Protein AF-A0A2P7THC1-F1 (afdb_monomer_lite)

Structure (mmCIF, N/CA/C/O backbone):
data_AF-A0A2P7THC1-F1
#
_entry.id   AF-A0A2P7THC1-F1
#
loop_
_atom_site.group_PDB
_atom_site.id
_atom_site.type_symbol
_atom_site.label_atom_id
_atom_site.label_alt_id
_atom_site.label_comp_id
_atom_site.label_asym_id
_atom_site.label_entity_id
_atom_site.label_seq_id
_atom_site.pdbx_PDB_ins_code
_atom_site.Cartn_x
_atom_site.Cartn_y
_atom_site.Cartn_z
_atom_site.occupancy
_atom_site.B_iso_or_equiv
_atom_site.auth_seq_id
_atom_site.auth_comp_id
_atom_site.auth_asym_id
_atom_site.auth_atom_id
_atom_site.pdbx_PDB_model_num
ATOM 1 N N . MET A 1 1 ? -35.582 51.982 71.394 1.00 36.44 1 MET A N 1
ATOM 2 C CA . MET A 1 1 ? -34.473 52.771 70.812 1.00 36.44 1 MET A CA 1
ATOM 3 C C . MET A 1 1 ? -33.810 51.922 69.738 1.00 36.44 1 MET A C 1
ATOM 5 O O . MET A 1 1 ? -33.245 50.889 70.061 1.00 36.44 1 MET A O 1
ATOM 9 N N . LEU A 1 2 ? -33.981 52.307 68.473 1.00 43.25 2 LEU A N 1
ATOM 10 C CA . LEU A 1 2 ? -33.482 51.636 67.270 1.00 43.25 2 LEU A CA 1
ATOM 11 C C . LEU A 1 2 ? -32.484 52.586 66.582 1.00 43.25 2 LEU A C 1
ATOM 13 O O . LEU A 1 2 ? -32.740 53.790 66.585 1.00 43.25 2 LEU A O 1
ATOM 17 N N . LYS A 1 3 ? -31.457 52.014 65.932 1.00 40.94 3 LYS A N 1
ATOM 18 C CA . LYS A 1 3 ? -30.400 52.597 65.066 1.00 40.94 3 LYS A CA 1
ATOM 19 C C . LYS A 1 3 ? -29.010 52.651 65.707 1.00 40.94 3 LYS A C 1
ATOM 21 O O . LYS A 1 3 ? -28.787 53.421 66.627 1.00 40.94 3 LYS A O 1
ATOM 26 N N . LEU A 1 4 ? -28.063 51.945 65.083 1.00 48.44 4 LEU A N 1
ATOM 27 C CA . LEU A 1 4 ? -26.749 52.478 64.713 1.00 48.44 4 LEU A CA 1
ATOM 28 C C . LEU A 1 4 ? -26.222 51.702 63.495 1.00 48.44 4 LEU A C 1
ATOM 30 O O . LEU A 1 4 ? -26.392 50.496 63.362 1.00 48.44 4 LEU A O 1
ATOM 34 N N . TYR A 1 5 ? -25.705 52.475 62.550 1.00 46.72 5 TYR A N 1
ATOM 35 C CA . TYR A 1 5 ? -25.504 52.197 61.132 1.00 46.72 5 TYR A CA 1
ATOM 36 C C . TYR A 1 5 ? -23.994 52.104 60.842 1.00 46.72 5 TYR A C 1
ATOM 38 O O . TYR A 1 5 ? -23.229 52.804 61.494 1.00 46.72 5 TYR A O 1
ATOM 46 N N . LYS A 1 6 ? -23.617 51.329 59.809 1.00 44.56 6 LYS A N 1
ATOM 47 C CA . LYS A 1 6 ? -22.474 51.502 58.872 1.00 44.56 6 LYS A CA 1
ATOM 48 C C . LYS A 1 6 ? -21.133 52.058 59.404 1.00 44.56 6 LYS A C 1
ATOM 50 O O . LYS A 1 6 ? -21.082 53.222 59.782 1.00 44.56 6 LYS A O 1
ATOM 55 N N . ARG A 1 7 ? -20.030 51.321 59.146 1.00 49.38 7 ARG A N 1
ATOM 56 C CA . ARG A 1 7 ? -18.759 51.777 58.496 1.00 49.38 7 ARG A CA 1
ATOM 57 C C . ARG A 1 7 ? -17.619 50.737 58.649 1.00 49.38 7 ARG A C 1
ATOM 59 O O . ARG A 1 7 ? -16.644 50.978 59.343 1.00 49.38 7 ARG A O 1
ATOM 66 N N . TYR A 1 8 ? -17.707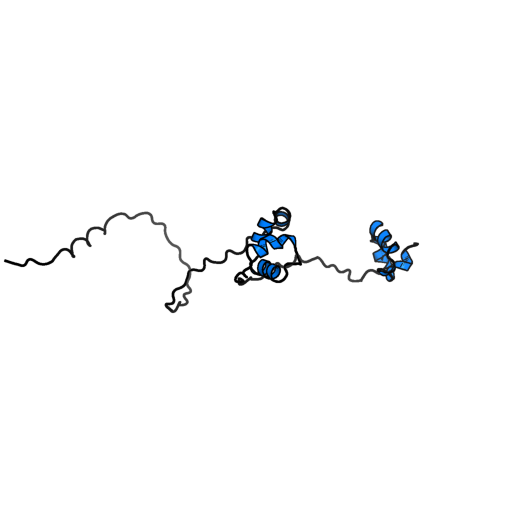 49.595 57.963 1.00 52.28 8 TYR A N 1
ATOM 67 C CA . TYR A 1 8 ? -16.603 48.615 57.860 1.00 52.28 8 TYR A CA 1
ATOM 68 C C . TYR A 1 8 ? -16.182 48.416 56.400 1.00 52.28 8 TYR A C 1
ATOM 70 O O . TYR A 1 8 ? -16.285 47.316 55.874 1.00 52.28 8 TYR A O 1
ATOM 78 N N . ASN A 1 9 ? -15.786 49.485 55.699 1.00 54.72 9 ASN A N 1
ATOM 79 C CA . ASN A 1 9 ? -15.416 49.348 54.283 1.00 54.72 9 ASN A CA 1
ATOM 80 C C . ASN A 1 9 ? -14.262 50.243 53.807 1.00 54.72 9 ASN A C 1
ATOM 82 O O . ASN A 1 9 ? -14.173 50.549 52.625 1.00 54.72 9 ASN A O 1
ATOM 86 N N . THR A 1 10 ? -13.377 50.679 54.706 1.00 52.66 10 THR A N 1
ATOM 87 C CA . THR A 1 10 ? -12.304 51.626 54.332 1.00 52.66 10 THR A CA 1
ATOM 88 C C . THR A 1 10 ? -10.972 51.422 55.056 1.00 52.66 10 THR A C 1
ATOM 90 O O . THR A 1 10 ? -10.107 52.282 54.968 1.00 52.66 10 THR A O 1
ATOM 93 N N . VAL A 1 11 ? -10.770 50.295 55.753 1.00 54.59 11 VAL A N 1
ATOM 94 C CA . VAL A 1 11 ? -9.511 50.031 56.492 1.00 54.59 11 VAL A CA 1
ATOM 95 C C . VAL A 1 11 ? -8.819 48.728 56.063 1.00 54.59 11 VAL A C 1
ATOM 97 O O . VAL A 1 11 ? -7.609 48.605 56.206 1.00 54.59 11 VAL A O 1
ATOM 100 N N . LEU A 1 12 ? -9.529 47.783 55.433 1.00 48.25 12 LEU A N 1
ATOM 101 C CA . LEU A 1 12 ? -8.937 46.504 55.002 1.00 48.25 12 LEU A CA 1
ATOM 102 C C . LEU A 1 12 ? -8.137 46.597 53.684 1.00 48.25 12 LEU A C 1
ATOM 104 O O . LEU A 1 12 ? -7.438 45.661 53.316 1.00 48.25 12 LEU A O 1
ATOM 108 N N . LEU A 1 13 ? -8.213 47.729 52.979 1.00 49.69 13 LEU A N 1
ATOM 109 C CA . LEU A 1 13 ? -7.608 47.920 51.653 1.00 49.69 13 LEU A CA 1
ATOM 110 C C . LEU A 1 13 ? -6.199 48.551 51.703 1.00 49.69 13 LEU A C 1
ATOM 112 O O . LEU A 1 13 ? -5.623 48.843 50.664 1.00 49.69 13 LEU A O 1
ATOM 116 N N . LEU A 1 14 ? -5.632 48.751 52.899 1.00 48.69 14 LEU A N 1
ATOM 117 C CA . LEU A 1 14 ? -4.366 49.477 53.105 1.00 48.69 14 LEU A CA 1
ATOM 118 C C . LEU A 1 14 ? -3.207 48.622 53.660 1.00 48.69 14 LEU A C 1
ATOM 120 O O . LEU A 1 14 ? -2.136 49.162 53.906 1.00 48.69 14 LEU A O 1
ATOM 124 N N . VAL A 1 15 ? -3.384 47.305 53.846 1.00 52.94 15 VAL A N 1
ATOM 125 C CA . VAL A 1 15 ? -2.398 46.447 54.554 1.00 52.94 15 VAL A CA 1
ATOM 126 C C . VAL A 1 15 ? -1.688 45.412 53.660 1.00 52.94 15 VAL A C 1
ATOM 128 O O . VAL A 1 15 ? -0.754 44.763 54.108 1.00 52.94 15 VAL A O 1
ATOM 131 N N . LEU A 1 16 ? -2.025 45.281 52.373 1.00 48.69 16 LEU A N 1
ATOM 132 C CA . LEU A 1 16 ? -1.356 44.319 51.470 1.00 48.69 16 LEU A CA 1
ATOM 133 C C . LEU A 1 16 ? -0.576 44.999 5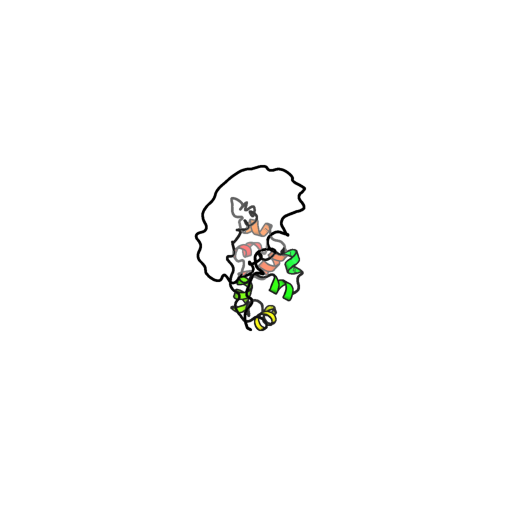0.341 1.00 48.69 16 LEU A C 1
ATOM 135 O O . LEU A 1 16 ? -0.591 44.578 49.190 1.00 48.69 16 LEU A O 1
ATOM 139 N N . LEU A 1 17 ? 0.115 46.076 50.699 1.00 47.50 17 LEU A N 1
ATOM 140 C CA . LEU A 1 17 ? 1.052 46.790 49.844 1.00 47.50 17 LEU A CA 1
ATOM 141 C C . LEU A 1 17 ? 2.324 47.003 50.669 1.00 47.50 17 LEU A C 1
ATOM 143 O O . LEU A 1 17 ? 2.476 48.086 51.204 1.00 47.50 17 LEU A O 1
ATOM 147 N N . LEU A 1 18 ? 3.163 45.968 50.864 1.00 47.00 18 LEU A N 1
ATOM 148 C CA . LEU A 1 18 ? 4.567 46.075 51.326 1.00 47.00 18 LEU A CA 1
ATOM 149 C C . LEU A 1 18 ? 5.260 44.693 51.438 1.00 47.00 18 LEU A C 1
ATOM 151 O O . LEU A 1 18 ? 4.932 43.900 52.312 1.00 47.00 18 LEU A O 1
ATOM 155 N N . GLY A 1 19 ? 6.291 44.475 50.610 1.00 45.38 19 GLY A N 1
ATOM 156 C CA . GLY A 1 19 ? 7.356 43.470 50.800 1.00 45.38 19 GLY A CA 1
ATOM 157 C C . GLY A 1 19 ? 7.137 42.161 50.026 1.00 45.38 19 GLY A C 1
ATOM 158 O O . GLY A 1 19 ? 6.164 41.472 50.274 1.00 45.38 19 GLY A O 1
ATOM 159 N N . THR A 1 20 ? 7.974 41.723 49.082 1.00 53.75 20 THR A N 1
ATOM 160 C CA . THR A 1 20 ? 9.414 41.960 48.886 1.00 53.75 20 THR A CA 1
ATOM 161 C C . THR A 1 20 ? 9.823 41.808 47.416 1.00 53.75 20 THR A C 1
ATOM 163 O O . THR A 1 20 ? 9.303 40.972 46.683 1.00 53.75 20 THR A O 1
ATOM 166 N N . ILE A 1 21 ? 10.788 42.640 47.030 1.00 53.12 21 ILE A N 1
ATOM 167 C CA . ILE A 1 21 ? 11.441 42.789 45.723 1.00 53.12 21 ILE A CA 1
ATOM 168 C C . ILE A 1 21 ? 12.653 41.821 45.652 1.00 53.12 21 ILE A C 1
ATOM 170 O O . ILE A 1 21 ? 13.125 41.380 46.698 1.00 53.12 21 ILE A O 1
ATOM 174 N N . ILE A 1 22 ? 13.228 41.660 44.445 1.00 51.94 22 ILE A N 1
ATOM 175 C CA . ILE A 1 22 ? 14.611 41.234 44.089 1.00 51.94 22 ILE A CA 1
ATOM 176 C C . ILE A 1 22 ? 14.696 39.737 43.700 1.00 51.94 22 ILE A C 1
ATOM 178 O O . ILE A 1 22 ? 14.435 38.870 44.516 1.00 51.94 22 ILE A O 1
ATOM 182 N N . ALA A 1 23 ? 15.021 39.344 42.461 1.00 42.75 23 ALA A N 1
ATOM 183 C CA . ALA A 1 23 ? 16.128 39.831 41.639 1.00 42.75 23 ALA A CA 1
ATOM 184 C C . ALA A 1 23 ? 15.765 40.158 40.180 1.00 42.75 23 ALA A C 1
ATOM 186 O O . ALA A 1 23 ? 15.094 39.405 39.478 1.00 42.75 23 ALA A O 1
ATOM 187 N N . CYS A 1 24 ? 16.297 41.295 39.737 1.00 43.28 24 CYS A N 1
ATOM 188 C CA . CYS A 1 24 ? 16.395 41.725 38.353 1.00 43.28 24 CYS A CA 1
ATOM 189 C C . CYS A 1 24 ? 17.448 40.898 37.602 1.00 43.28 24 CYS A C 1
ATOM 191 O O . CYS A 1 24 ? 18.514 40.627 38.149 1.00 43.28 24 CYS A O 1
ATOM 193 N N . ASN A 1 25 ? 17.234 40.654 36.310 1.00 48.38 25 ASN A N 1
ATOM 194 C CA . ASN A 1 25 ? 18.310 40.864 35.349 1.00 48.38 25 ASN A CA 1
ATOM 195 C C . ASN A 1 25 ? 17.785 41.504 34.066 1.00 48.38 25 ASN A C 1
ATOM 197 O O . ASN A 1 25 ? 16.634 41.339 33.673 1.00 48.38 25 ASN A O 1
ATOM 201 N N . VAL A 1 26 ? 18.657 42.340 33.522 1.00 39.41 26 VAL A N 1
ATOM 202 C CA . VAL A 1 26 ? 18.405 43.475 32.640 1.00 39.41 26 VAL A CA 1
ATOM 203 C C . VAL A 1 26 ? 18.222 43.052 31.178 1.00 39.41 26 VAL A C 1
ATOM 205 O O . VAL A 1 26 ? 18.987 42.256 30.646 1.00 39.41 26 VAL A O 1
ATOM 208 N N . ALA A 1 27 ? 17.198 43.658 30.574 1.00 47.28 27 ALA A N 1
ATOM 209 C CA . ALA A 1 27 ? 16.943 44.007 29.174 1.00 47.28 27 ALA A CA 1
ATOM 210 C C . ALA A 1 27 ? 17.981 43.672 28.081 1.00 47.28 27 ALA A C 1
ATOM 212 O O . ALA A 1 27 ? 19.160 44.006 28.201 1.00 47.28 27 ALA A O 1
ATOM 213 N N . LYS A 1 28 ? 17.463 43.306 26.895 1.00 35.91 28 LYS A N 1
ATOM 214 C CA . LYS A 1 28 ? 17.764 44.085 25.681 1.00 35.91 28 LYS A CA 1
ATOM 215 C C . LYS A 1 28 ? 16.671 43.976 24.611 1.00 35.91 28 LYS A C 1
ATOM 217 O O . LYS A 1 28 ? 16.340 42.885 24.161 1.00 35.91 28 LYS A O 1
ATOM 222 N N . ASP A 1 29 ? 16.169 45.147 24.229 1.00 40.28 29 ASP A N 1
ATOM 223 C CA . ASP A 1 29 ? 15.287 45.444 23.098 1.00 40.28 29 ASP A CA 1
ATOM 224 C C . ASP A 1 29 ? 15.740 44.864 21.756 1.00 40.28 29 ASP A C 1
ATOM 226 O O . ASP A 1 29 ? 16.941 44.850 21.461 1.00 40.28 29 ASP A O 1
ATOM 230 N N . LYS A 1 30 ? 14.735 44.548 20.922 1.00 36.38 30 LYS A N 1
ATOM 231 C CA . LYS A 1 30 ? 14.553 44.918 19.495 1.00 36.38 30 LYS A CA 1
ATOM 232 C C . LYS A 1 30 ? 13.624 43.886 18.838 1.00 36.38 30 LYS A C 1
ATOM 234 O O . LYS A 1 30 ? 13.908 42.702 18.910 1.00 36.38 30 LYS A O 1
ATOM 239 N N . THR A 1 31 ? 12.536 44.205 18.144 1.00 37.00 31 THR A N 1
ATOM 240 C CA . THR A 1 31 ? 11.928 45.475 17.725 1.00 37.00 31 THR A CA 1
ATOM 241 C C . THR A 1 31 ? 10.494 45.157 17.289 1.00 37.00 31 THR A C 1
ATOM 243 O O . THR A 1 31 ? 10.174 44.015 16.963 1.00 37.00 31 THR A O 1
ATOM 246 N N . ASP A 1 32 ? 9.674 46.196 17.284 1.00 34.12 32 ASP A N 1
ATOM 247 C CA . ASP A 1 32 ? 8.249 46.275 16.979 1.00 34.12 32 ASP A CA 1
ATOM 248 C C . ASP A 1 32 ? 7.760 45.549 15.715 1.00 34.12 32 ASP A C 1
ATOM 250 O O . ASP A 1 32 ? 8.401 45.588 14.667 1.00 34.12 32 ASP A O 1
ATOM 254 N N . THR A 1 33 ? 6.526 45.036 15.765 1.00 32.31 33 THR A N 1
ATOM 255 C CA . THR A 1 33 ? 5.418 45.576 14.952 1.00 32.31 33 THR A CA 1
ATOM 256 C C . THR A 1 33 ? 4.084 45.103 15.530 1.00 32.31 33 THR A C 1
ATOM 258 O O . THR A 1 33 ? 3.742 43.923 15.517 1.00 32.31 33 THR A O 1
ATOM 261 N N . SER A 1 34 ? 3.338 46.074 16.049 1.00 33.16 34 SER A N 1
ATOM 262 C CA . SER A 1 34 ? 1.913 45.992 16.355 1.00 33.16 34 SER A CA 1
ATOM 263 C C . SER A 1 34 ? 1.107 45.759 15.077 1.00 33.16 34 SER A C 1
ATOM 265 O O . SER A 1 34 ? 1.393 46.395 14.068 1.00 33.16 34 SER A O 1
ATOM 267 N N . ASN A 1 35 ? 0.071 44.921 15.139 1.00 30.48 35 ASN A N 1
ATOM 268 C CA . ASN A 1 35 ? -1.181 45.172 14.426 1.00 30.48 35 ASN A CA 1
ATOM 269 C C . ASN A 1 35 ? -2.348 44.482 15.150 1.00 30.48 35 ASN A C 1
ATOM 271 O O . ASN A 1 35 ? -2.673 43.326 14.914 1.00 30.48 35 ASN A O 1
ATOM 275 N N . ASN A 1 36 ? -2.933 45.252 16.067 1.00 29.91 36 ASN A N 1
ATOM 276 C CA . ASN A 1 36 ? -4.370 45.493 16.205 1.00 29.91 36 ASN A CA 1
ATOM 277 C C . ASN A 1 36 ? -5.314 44.271 16.160 1.00 29.91 36 ASN A C 1
ATOM 279 O O . ASN A 1 36 ? -5.845 43.918 15.109 1.00 29.91 36 ASN A O 1
ATOM 283 N N . SER A 1 37 ? -5.627 43.714 17.332 1.00 29.81 37 SER A N 1
ATOM 284 C CA . SER A 1 37 ? -6.826 42.890 17.517 1.00 29.81 37 SER A CA 1
ATOM 285 C C . SER A 1 37 ? -7.989 43.788 17.930 1.00 29.81 37 SER A C 1
ATOM 287 O O . SER A 1 37 ? -8.054 44.264 19.064 1.00 29.81 37 SER A O 1
ATOM 289 N N . GLN A 1 38 ? -8.916 44.011 17.000 1.00 32.22 38 GLN A N 1
ATOM 290 C CA . GLN A 1 38 ? -10.238 44.543 17.302 1.00 32.22 38 GLN A CA 1
ATOM 291 C C . GLN A 1 38 ? -11.047 43.480 18.055 1.00 32.22 38 GLN A C 1
ATOM 293 O O . GLN A 1 38 ? -11.203 42.347 17.605 1.00 32.22 38 GLN A O 1
ATOM 298 N N . THR A 1 39 ? -11.558 43.876 19.214 1.00 31.83 39 THR A N 1
ATOM 299 C CA . THR A 1 39 ? -12.454 43.122 20.087 1.00 31.83 39 THR A CA 1
ATOM 300 C C . THR A 1 39 ? -13.735 42.699 19.364 1.00 31.83 39 THR A C 1
ATOM 302 O O . THR A 1 39 ? -14.493 43.553 18.905 1.00 31.83 39 THR A O 1
ATOM 305 N N . ALA A 1 40 ? -14.048 41.404 19.375 1.00 31.39 40 ALA A N 1
ATOM 306 C CA . ALA A 1 40 ? -15.414 40.911 19.241 1.00 31.39 40 ALA A CA 1
ATOM 307 C C . ALA A 1 40 ? -15.664 39.867 20.336 1.00 31.39 40 ALA A C 1
ATOM 309 O O . ALA A 1 40 ? -15.108 38.774 20.323 1.00 31.39 40 ALA A O 1
ATOM 310 N N . ASN A 1 41 ? -16.481 40.255 21.317 1.00 38.44 41 ASN A N 1
ATOM 311 C CA . ASN A 1 41 ? -17.024 39.376 22.344 1.00 38.44 41 ASN A CA 1
ATOM 312 C C . ASN A 1 41 ? -17.858 38.269 21.686 1.00 38.44 41 ASN A C 1
ATOM 314 O O . ASN A 1 41 ? -18.941 38.529 21.165 1.00 38.44 41 ASN A O 1
ATOM 318 N N . GLY A 1 42 ? -17.386 37.036 21.784 1.00 30.72 42 GLY A N 1
ATOM 319 C CA . GLY A 1 42 ? -18.160 35.828 21.545 1.00 30.72 42 GLY A CA 1
ATOM 320 C C . GLY A 1 42 ? -17.503 34.711 22.337 1.00 30.72 42 GLY A C 1
ATOM 321 O O . GLY A 1 42 ? -16.284 34.593 22.315 1.00 30.72 42 GLY A O 1
ATOM 322 N N . ASN A 1 43 ? -18.285 33.956 23.105 1.00 37.34 43 ASN A N 1
ATOM 323 C CA . ASN A 1 43 ? -17.796 32.871 23.952 1.00 37.34 43 ASN A CA 1
ATOM 324 C C . ASN A 1 43 ? -17.012 31.841 23.120 1.00 37.34 43 ASN A C 1
ATOM 326 O O . ASN A 1 43 ? -17.601 30.927 22.546 1.00 37.34 43 ASN A O 1
ATOM 330 N N . GLU A 1 44 ? -15.687 31.973 23.071 1.00 28.22 44 GLU A N 1
ATOM 331 C CA . GLU A 1 44 ? -14.810 30.952 22.515 1.00 28.22 44 GLU A CA 1
ATOM 332 C C . GLU A 1 44 ? -14.765 29.774 23.486 1.00 28.22 44 GLU A C 1
ATOM 334 O O . GLU A 1 44 ? -14.112 29.791 24.533 1.00 28.22 44 GLU A O 1
ATOM 339 N N . ILE A 1 45 ? -15.483 28.716 23.118 1.00 36.84 45 ILE A N 1
ATOM 340 C CA . ILE A 1 45 ? -15.160 27.371 23.571 1.00 36.84 45 ILE A CA 1
ATOM 341 C C . ILE A 1 45 ? -13.711 27.140 23.142 1.00 36.84 45 ILE A C 1
ATOM 343 O O . ILE A 1 45 ? -13.419 27.080 21.949 1.00 36.84 45 ILE A O 1
ATOM 347 N N . LYS A 1 46 ? -12.799 27.039 24.114 1.00 29.47 46 LYS A N 1
ATOM 348 C CA . LYS A 1 46 ? -11.416 26.623 23.873 1.00 29.47 46 LYS A CA 1
ATOM 349 C C . LYS A 1 46 ? -11.433 25.211 23.291 1.00 29.47 46 LYS A C 1
ATOM 351 O O . LYS A 1 46 ? -11.425 24.232 24.034 1.00 29.47 46 LYS A O 1
ATOM 356 N N . VAL A 1 47 ? -11.458 25.104 21.967 1.00 38.19 47 VAL A N 1
ATOM 357 C CA . VAL A 1 47 ? -11.066 23.879 21.278 1.00 38.19 47 VAL A CA 1
ATOM 358 C C . VAL A 1 47 ? -9.567 23.761 21.508 1.00 38.19 47 VAL A C 1
ATOM 360 O O . VAL A 1 47 ? -8.781 24.562 21.003 1.00 38.19 47 VAL A O 1
ATOM 363 N N . ALA A 1 48 ? -9.188 22.830 22.385 1.00 37.84 48 ALA A N 1
ATOM 364 C CA . ALA A 1 48 ? -7.799 22.496 22.638 1.00 37.84 48 ALA A CA 1
ATOM 365 C C . ALA A 1 48 ? -7.133 22.193 21.292 1.00 37.84 48 ALA A C 1
ATOM 367 O O . ALA A 1 48 ? -7.598 21.329 20.551 1.00 37.84 48 ALA A O 1
ATOM 368 N N . GLY A 1 49 ? -6.106 22.980 20.971 1.00 34.72 49 GLY A N 1
ATOM 369 C CA . GLY A 1 49 ? -5.445 22.968 19.678 1.00 34.72 49 GLY A CA 1
ATOM 370 C C . GLY A 1 49 ? -5.046 21.560 19.258 1.00 34.72 49 GLY A C 1
ATOM 371 O O . GLY A 1 49 ? -4.467 20.801 20.037 1.00 34.72 49 GLY A O 1
ATOM 372 N N . THR A 1 50 ? -5.364 21.241 18.008 1.00 43.50 50 THR A N 1
ATOM 373 C CA . THR A 1 50 ? -4.906 20.057 17.294 1.00 43.50 50 THR A CA 1
ATOM 374 C C . THR A 1 50 ? -3.385 20.001 17.389 1.00 43.50 50 THR A C 1
ATOM 376 O O . THR A 1 50 ? -2.682 20.781 16.745 1.00 43.50 50 THR A O 1
ATOM 379 N N . GLN A 1 51 ? -2.860 19.110 18.232 1.00 39.78 51 GLN A N 1
ATOM 380 C CA . GLN A 1 51 ? -1.447 18.769 18.166 1.00 39.78 51 GLN A CA 1
ATOM 381 C C . GLN A 1 51 ? -1.192 18.171 16.777 1.00 39.78 51 GLN A C 1
ATOM 383 O O . GLN A 1 51 ? -1.957 17.296 16.359 1.00 39.78 51 GLN A O 1
ATOM 388 N N . PRO A 1 52 ? -0.157 18.621 16.045 1.00 46.62 52 PRO A N 1
ATOM 389 C CA . PRO A 1 52 ? 0.228 17.957 14.811 1.00 46.62 52 PRO A CA 1
ATOM 390 C C . PRO A 1 52 ? 0.499 16.491 15.148 1.00 46.62 52 PRO A C 1
ATOM 392 O O . PRO A 1 52 ? 1.231 16.204 16.100 1.00 46.62 52 PRO A O 1
ATOM 395 N N . ALA A 1 53 ? -0.141 15.572 14.418 1.00 56.88 53 ALA A N 1
ATOM 396 C CA . ALA A 1 53 ? 0.088 14.144 14.584 1.00 56.88 53 ALA A CA 1
ATOM 397 C C . ALA A 1 53 ? 1.602 13.911 14.566 1.00 56.88 53 ALA A C 1
ATOM 399 O O . ALA A 1 53 ? 2.277 14.301 13.610 1.00 56.88 53 ALA A O 1
ATOM 400 N N . LYS A 1 54 ? 2.145 13.360 15.659 1.00 57.75 54 LYS A N 1
ATOM 401 C CA . LYS A 1 54 ? 3.569 13.034 15.761 1.00 57.75 54 LYS A CA 1
ATOM 402 C C . LYS A 1 54 ? 3.917 12.215 14.522 1.00 57.75 54 LYS A C 1
ATOM 404 O O . LYS A 1 54 ? 3.337 11.151 14.331 1.00 57.75 54 LYS A O 1
ATOM 409 N N . GLN A 1 55 ? 4.800 12.735 13.672 1.00 62.75 55 GLN A N 1
ATOM 410 C CA . GLN A 1 55 ? 5.214 12.038 12.462 1.00 62.75 55 GLN A CA 1
ATOM 411 C C . GLN A 1 55 ? 5.866 10.721 12.894 1.00 62.75 55 GLN A C 1
ATOM 413 O O . GLN A 1 55 ? 6.942 10.721 13.489 1.00 62.75 55 GLN A O 1
ATOM 418 N N . VAL A 1 56 ? 5.152 9.616 12.688 1.00 70.19 56 VAL A N 1
ATOM 419 C CA . VAL A 1 56 ? 5.637 8.273 12.994 1.00 70.19 56 VAL A CA 1
ATOM 420 C C . VAL A 1 56 ? 6.548 7.849 11.851 1.00 70.19 56 VAL A C 1
ATOM 422 O O . VAL A 1 56 ? 6.147 7.925 10.688 1.00 70.19 56 VAL A O 1
ATOM 425 N N . ASP A 1 57 ? 7.770 7.438 12.179 1.00 81.19 57 ASP A N 1
ATOM 426 C CA . ASP A 1 57 ? 8.691 6.874 11.198 1.00 81.19 57 ASP A CA 1
ATOM 427 C C . ASP A 1 57 ? 8.136 5.560 10.622 1.00 81.19 57 ASP A C 1
ATOM 429 O O . ASP A 1 57 ? 7.417 4.821 11.298 1.00 81.19 57 ASP A O 1
ATOM 433 N N . TYR A 1 58 ? 8.448 5.255 9.362 1.00 75.56 58 TYR A N 1
ATOM 434 C CA . TYR A 1 58 ? 7.909 4.066 8.697 1.00 75.56 58 TYR A CA 1
ATOM 435 C C . TYR A 1 58 ? 8.309 2.765 9.410 1.00 75.56 58 TYR A C 1
ATOM 437 O O . TYR A 1 58 ? 7.497 1.839 9.527 1.00 75.56 58 TYR A O 1
ATOM 445 N N . GLU A 1 59 ? 9.536 2.705 9.927 1.00 81.44 59 GLU A N 1
ATOM 446 C CA . GLU A 1 59 ? 10.056 1.528 10.618 1.00 81.44 59 GLU A CA 1
ATOM 447 C C . GLU A 1 59 ? 9.386 1.326 11.981 1.00 81.44 59 GLU A C 1
ATOM 449 O O . GLU A 1 59 ? 9.166 0.190 12.407 1.00 81.44 59 GLU A O 1
ATOM 454 N N . ASP A 1 60 ? 8.972 2.410 12.630 1.00 82.12 60 ASP A N 1
ATOM 455 C CA . ASP A 1 60 ? 8.180 2.344 13.854 1.00 82.12 60 ASP A CA 1
ATOM 456 C C . ASP A 1 60 ? 6.737 1.931 13.540 1.00 82.12 60 ASP A C 1
ATOM 458 O O . ASP A 1 60 ? 6.174 1.054 14.197 1.00 82.12 60 ASP A O 1
ATOM 462 N N . PHE A 1 61 ? 6.147 2.492 12.480 1.00 83.69 61 PHE A N 1
ATOM 463 C CA . PHE A 1 61 ? 4.769 2.209 12.078 1.00 83.69 61 PHE A CA 1
ATOM 464 C C . PHE A 1 61 ? 4.536 0.719 11.789 1.00 83.69 61 PHE A C 1
ATOM 466 O O . PHE A 1 61 ? 3.522 0.146 12.202 1.00 83.69 61 PHE A O 1
ATOM 473 N N . LYS A 1 62 ? 5.478 0.050 11.113 1.00 83.88 62 LYS A N 1
ATOM 474 C CA . LYS A 1 62 ? 5.357 -1.389 10.820 1.00 83.88 62 LYS A CA 1
ATOM 475 C C . LYS A 1 62 ? 5.442 -2.272 12.067 1.00 83.88 62 LYS A C 1
ATOM 477 O O . LYS A 1 62 ? 4.910 -3.379 12.048 1.00 83.88 62 LYS A O 1
ATOM 482 N N . ASN A 1 63 ? 6.048 -1.791 13.146 1.00 90.50 63 ASN A N 1
ATOM 483 C CA . ASN A 1 63 ? 6.196 -2.552 14.385 1.00 90.50 63 ASN A CA 1
ATOM 484 C C . ASN A 1 63 ? 5.074 -2.266 15.398 1.00 90.50 63 ASN A C 1
ATOM 486 O O . ASN A 1 63 ? 4.939 -2.994 16.378 1.00 90.50 63 ASN A O 1
ATOM 490 N N . MET A 1 64 ? 4.237 -1.256 15.145 1.00 90.19 64 MET A N 1
ATOM 491 C CA . MET A 1 64 ? 3.064 -0.938 15.961 1.00 90.19 64 MET A CA 1
ATOM 492 C C . MET A 1 64 ? 1.956 -1.988 15.851 1.00 90.19 64 MET A C 1
ATOM 494 O O . MET A 1 64 ? 1.707 -2.561 14.783 1.00 90.19 64 MET A O 1
ATOM 498 N N . SER A 1 65 ? 1.227 -2.162 16.952 1.00 94.38 65 SER A N 1
ATOM 499 C CA . SER A 1 65 ? -0.048 -2.875 16.983 1.00 94.38 65 SER A CA 1
ATOM 500 C C . SER A 1 65 ? -1.110 -2.181 16.117 1.00 94.38 65 SER A C 1
ATOM 502 O O . SER A 1 65 ? -0.991 -1.012 15.743 1.00 94.38 65 SER A O 1
ATOM 504 N N . LEU A 1 66 ? -2.194 -2.896 15.795 1.00 93.25 66 LEU A N 1
ATOM 505 C CA . LEU A 1 66 ? -3.283 -2.333 14.986 1.00 93.25 66 LEU A CA 1
ATOM 506 C C . LEU A 1 66 ? -3.947 -1.117 15.644 1.00 93.25 66 LEU A C 1
ATOM 508 O O . LEU A 1 66 ? -4.305 -0.175 14.940 1.00 93.25 66 LEU A O 1
ATOM 512 N N . GLU A 1 67 ? -4.083 -1.124 16.969 1.00 93.00 67 GLU A N 1
ATOM 513 C CA . GLU A 1 67 ? -4.652 -0.006 17.724 1.00 93.00 67 GLU A CA 1
ATOM 514 C C . GLU A 1 67 ? -3.734 1.219 17.691 1.00 93.00 67 GLU A C 1
ATOM 516 O O . GLU A 1 67 ? -4.188 2.328 17.412 1.00 93.00 67 GLU A O 1
ATOM 521 N N . GLU A 1 68 ? -2.429 1.025 17.884 1.00 91.94 68 GLU A N 1
ATOM 522 C CA . GLU A 1 68 ? -1.447 2.110 17.795 1.00 91.94 68 GLU A CA 1
ATOM 523 C C . GLU A 1 68 ? -1.431 2.733 16.396 1.00 91.94 68 GLU A C 1
ATOM 525 O O . GLU A 1 68 ? -1.481 3.957 16.270 1.00 91.94 68 GLU A O 1
ATOM 530 N N . ARG A 1 69 ? -1.477 1.907 15.341 1.00 92.38 69 ARG A N 1
ATOM 531 C CA . ARG A 1 69 ? -1.605 2.399 13.960 1.00 92.38 69 ARG A CA 1
ATOM 532 C C . ARG A 1 69 ? -2.917 3.149 13.728 1.00 92.38 69 ARG A C 1
ATOM 534 O O . ARG A 1 69 ? -2.934 4.158 13.031 1.00 92.38 69 ARG A O 1
ATOM 541 N N . TRP A 1 70 ? -4.026 2.672 14.299 1.00 93.00 70 TRP A N 1
ATOM 542 C CA . TRP A 1 70 ? -5.319 3.358 14.204 1.00 93.00 70 TRP A CA 1
ATOM 543 C C . TRP A 1 70 ? -5.253 4.759 14.829 1.00 93.00 70 TRP A C 1
ATOM 545 O O . TRP A 1 70 ? -5.707 5.744 14.237 1.00 93.00 70 TRP A O 1
ATOM 555 N N . ARG A 1 71 ? -4.628 4.867 16.006 1.00 90.69 71 ARG A N 1
ATOM 556 C CA . ARG A 1 71 ? -4.458 6.137 16.720 1.00 90.69 71 ARG A CA 1
ATOM 557 C C . ARG A 1 71 ? -3.406 7.051 16.093 1.00 90.69 71 ARG A C 1
ATOM 559 O O . ARG A 1 71 ? -3.537 8.264 16.227 1.00 90.69 71 ARG A O 1
ATOM 566 N N . SER A 1 72 ? -2.427 6.514 15.364 1.00 89.25 72 SER A N 1
ATOM 567 C CA . SER A 1 72 ? -1.425 7.321 14.657 1.00 89.25 72 SER A CA 1
ATOM 568 C C . SER A 1 72 ? -1.943 7.963 13.367 1.00 89.25 72 SER A C 1
ATOM 570 O O . SER A 1 72 ? -1.307 8.878 12.849 1.00 89.25 72 SER A O 1
ATOM 572 N N . PHE A 1 73 ? -3.061 7.489 12.809 1.00 89.25 73 PHE A N 1
ATOM 573 C CA . PHE A 1 73 ? -3.657 8.106 11.626 1.00 89.25 73 PHE A CA 1
ATOM 574 C C . PHE A 1 73 ? -4.126 9.541 11.895 1.00 89.25 73 PHE A C 1
ATOM 576 O O . PHE A 1 73 ? -4.475 9.909 13.017 1.00 89.25 73 PHE A O 1
ATOM 583 N N . SER A 1 74 ? -4.169 10.358 10.844 1.00 89.50 74 SER A N 1
ATOM 584 C CA . SER A 1 74 ? -4.849 11.650 10.913 1.00 89.50 74 SER A CA 1
ATOM 585 C C . SER A 1 74 ? -6.377 11.455 10.928 1.00 89.50 74 SER A C 1
ATOM 587 O O . SER A 1 74 ? -6.858 10.397 10.491 1.00 89.50 74 SER A O 1
ATOM 589 N N . PRO A 1 75 ? -7.154 12.450 11.400 1.00 91.06 75 PRO A N 1
ATOM 590 C CA . PRO A 1 75 ? -8.614 12.433 11.304 1.00 91.06 75 PRO A CA 1
ATOM 591 C C . PRO A 1 75 ? -9.116 12.124 9.888 1.00 91.06 75 PRO A C 1
ATOM 593 O O . PRO A 1 75 ? -9.972 11.264 9.712 1.00 91.06 75 PRO A O 1
ATOM 596 N N . GLU A 1 76 ? -8.509 12.730 8.869 1.00 91.81 76 GLU A N 1
ATOM 597 C CA . GLU A 1 76 ? -8.845 12.560 7.450 1.00 91.81 76 GLU A CA 1
ATOM 598 C C . GLU A 1 76 ? -8.624 11.114 7.003 1.00 91.81 76 GLU A C 1
ATOM 600 O O . GLU A 1 76 ? -9.461 10.516 6.324 1.00 91.81 76 GLU A O 1
ATOM 605 N N . ARG A 1 77 ? -7.514 10.495 7.429 1.00 91.62 77 ARG A N 1
ATOM 606 C CA . ARG A 1 77 ? -7.242 9.093 7.103 1.00 91.62 77 ARG A CA 1
ATOM 607 C C . ARG A 1 77 ? -8.234 8.158 7.791 1.00 91.62 77 ARG A C 1
ATOM 609 O O . ARG A 1 77 ? -8.711 7.229 7.141 1.00 91.62 77 ARG A O 1
ATOM 616 N N . ARG A 1 78 ? -8.572 8.387 9.065 1.00 93.56 78 ARG A N 1
ATOM 617 C CA . ARG A 1 78 ? -9.601 7.591 9.761 1.00 93.56 78 ARG A CA 1
ATOM 618 C C . ARG A 1 78 ? -10.975 7.767 9.117 1.00 93.56 78 ARG A C 1
ATOM 620 O O . ARG A 1 78 ? -11.655 6.777 8.869 1.00 93.56 78 ARG A O 1
ATOM 627 N N . ASN A 1 79 ? -11.343 8.992 8.761 1.00 95.00 79 ASN A N 1
ATOM 628 C CA . ASN A 1 79 ? -12.563 9.328 8.028 1.00 95.00 79 ASN A CA 1
ATOM 629 C C . ASN A 1 79 ? -12.659 8.605 6.680 1.00 95.00 79 ASN A C 1
ATOM 631 O O . ASN A 1 79 ? -13.680 7.985 6.383 1.00 95.00 79 ASN A O 1
ATOM 635 N N . TYR A 1 80 ? -11.579 8.602 5.898 1.00 94.88 80 TYR A N 1
ATOM 636 C CA . TYR A 1 80 ? -11.512 7.850 4.647 1.00 94.88 80 TYR A CA 1
ATOM 637 C C . TYR A 1 80 ? -11.745 6.347 4.865 1.00 94.88 80 TYR A C 1
ATOM 639 O O . TYR A 1 80 ? -12.476 5.715 4.102 1.00 94.88 80 TYR A O 1
ATOM 647 N N . LEU A 1 81 ? -11.170 5.770 5.926 1.00 95.56 81 LEU A N 1
ATOM 648 C CA . LEU A 1 81 ? -11.377 4.360 6.272 1.00 95.56 81 LEU A CA 1
ATOM 649 C C . LEU A 1 81 ? -12.812 4.068 6.730 1.00 95.56 81 LEU A C 1
ATOM 651 O O . LEU A 1 81 ? -13.337 3.012 6.393 1.00 95.56 81 LEU A O 1
ATOM 655 N N . ARG A 1 82 ? -13.476 4.998 7.431 1.00 94.81 82 ARG A N 1
ATOM 656 C CA . ARG A 1 82 ? -14.907 4.877 7.773 1.00 94.81 82 ARG A CA 1
ATOM 657 C C . ARG A 1 82 ? -15.790 4.844 6.527 1.00 94.81 82 ARG A C 1
ATOM 659 O O . ARG A 1 82 ? -16.724 4.054 6.466 1.00 94.81 82 ARG A O 1
ATOM 666 N N . GLN A 1 83 ? -15.481 5.675 5.531 1.00 95.62 83 GLN A N 1
ATOM 667 C CA . GLN A 1 83 ? -16.199 5.702 4.252 1.00 95.62 83 GLN A CA 1
ATOM 668 C C . GLN A 1 83 ? -15.918 4.465 3.386 1.00 95.62 83 GLN A C 1
ATOM 670 O O . GLN A 1 83 ? -16.751 4.093 2.564 1.00 95.62 83 GLN A O 1
ATOM 675 N N . ASN A 1 84 ? -14.762 3.821 3.575 1.00 95.81 84 ASN A N 1
ATOM 676 C CA . ASN A 1 84 ? -14.297 2.691 2.771 1.00 95.81 84 ASN A CA 1
ATOM 677 C C . ASN A 1 84 ? -13.841 1.511 3.661 1.00 95.81 84 ASN A C 1
ATOM 679 O O . ASN A 1 84 ? -12.662 1.132 3.637 1.00 95.81 84 ASN A O 1
ATOM 683 N N . PRO A 1 85 ? -14.748 0.905 4.452 1.00 91.88 85 PRO A N 1
ATOM 684 C CA . PRO A 1 85 ? -14.392 -0.049 5.510 1.00 91.88 85 PRO A CA 1
ATOM 685 C C . PRO A 1 85 ? -13.810 -1.376 4.997 1.00 91.88 85 PRO A C 1
ATOM 687 O O . PRO A 1 85 ? -13.253 -2.152 5.776 1.00 91.88 85 PRO A O 1
ATOM 690 N N . ASP A 1 86 ? -13.936 -1.654 3.699 1.00 93.62 86 ASP A N 1
ATOM 691 C CA . ASP A 1 86 ? -13.487 -2.904 3.083 1.00 93.62 86 ASP A CA 1
ATOM 692 C C . ASP A 1 86 ? -12.059 -2.848 2.526 1.00 93.62 86 ASP A C 1
ATOM 694 O O . ASP A 1 86 ? -11.487 -3.900 2.252 1.00 93.62 86 ASP A O 1
ATOM 698 N N . ILE A 1 87 ? -11.442 -1.662 2.412 1.00 92.62 87 ILE A N 1
ATOM 699 C CA . ILE A 1 87 ? -10.055 -1.541 1.919 1.00 92.62 87 ILE A CA 1
ATOM 700 C C . ILE A 1 87 ? -9.081 -2.235 2.883 1.00 92.62 87 ILE A C 1
ATOM 702 O O . ILE A 1 87 ? -8.139 -2.898 2.455 1.00 92.62 87 ILE A O 1
ATOM 706 N N . TYR A 1 88 ? -9.331 -2.115 4.189 1.00 93.38 88 TYR A N 1
ATOM 707 C CA . TYR A 1 88 ? -8.530 -2.742 5.240 1.00 93.38 88 TYR A CA 1
ATOM 708 C C . TYR A 1 88 ? -9.446 -3.348 6.312 1.00 93.38 88 TYR A C 1
ATOM 710 O O . TYR A 1 88 ? -9.706 -2.713 7.340 1.00 93.38 88 TYR A O 1
ATOM 718 N N . PRO A 1 89 ? -9.933 -4.589 6.113 1.00 93.31 89 PRO A N 1
ATOM 719 C CA . PRO A 1 89 ? -10.955 -5.191 6.973 1.00 93.31 89 PRO A CA 1
ATOM 720 C C . PRO A 1 89 ? -10.555 -5.312 8.448 1.00 93.31 89 PRO A C 1
ATOM 722 O O . PRO A 1 89 ? -11.413 -5.301 9.327 1.00 93.31 89 PRO A O 1
ATOM 725 N N . TYR A 1 90 ? -9.255 -5.384 8.739 1.00 95.19 90 TYR A N 1
ATOM 726 C CA . TYR A 1 90 ? -8.732 -5.449 10.103 1.00 95.19 90 TYR A CA 1
ATOM 727 C C . TYR A 1 90 ? -8.944 -4.153 10.909 1.00 95.19 90 TYR A C 1
ATOM 729 O O . TYR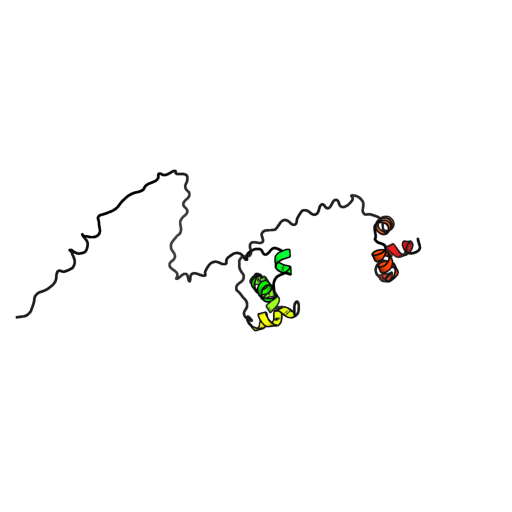 A 1 90 ? -8.807 -4.183 12.130 1.00 95.19 90 TYR A O 1
ATOM 737 N N . TYR A 1 91 ? -9.334 -3.039 10.271 1.00 96.19 91 TYR A N 1
ATOM 738 C CA . TYR A 1 91 ? -9.741 -1.818 10.975 1.00 96.19 91 TYR A CA 1
ATOM 739 C C . TYR A 1 91 ? -11.241 -1.749 11.315 1.00 96.19 91 TYR A C 1
ATOM 741 O O . TYR A 1 91 ? -11.653 -0.861 12.062 1.00 96.19 91 TYR A O 1
ATOM 749 N N . LYS A 1 92 ? -12.068 -2.695 10.844 1.00 96.00 92 LYS A N 1
ATOM 750 C CA . LYS A 1 92 ? -13.518 -2.716 11.119 1.00 96.00 92 LYS A CA 1
ATOM 751 C C . LYS A 1 92 ? -13.892 -2.656 12.609 1.00 96.00 92 LYS A C 1
ATOM 753 O O . LYS A 1 92 ? -14.843 -1.936 12.920 1.00 96.00 92 LYS A O 1
ATOM 758 N N . PRO A 1 93 ? -13.187 -3.334 13.542 1.00 97.06 93 PRO A N 1
ATOM 759 C CA . PRO A 1 93 ? -13.488 -3.213 14.969 1.00 97.06 93 PRO A CA 1
ATOM 760 C C . PRO A 1 93 ? -13.366 -1.771 15.483 1.00 97.06 93 PRO A C 1
ATOM 762 O O . PRO A 1 93 ? -14.236 -1.310 16.217 1.00 97.06 93 PRO A O 1
ATOM 765 N N . PHE A 1 94 ? -12.346 -1.031 15.039 1.00 96.06 94 PHE A N 1
ATOM 766 C CA . PHE A 1 94 ? -12.122 0.361 15.443 1.00 96.06 94 PHE A CA 1
ATOM 767 C C . PHE A 1 94 ? -13.140 1.316 14.811 1.00 96.06 94 PHE A C 1
ATOM 769 O O . PHE A 1 94 ? -13.659 2.192 15.492 1.00 96.06 94 PHE A O 1
ATOM 776 N N . ILE A 1 95 ? -13.501 1.096 13.542 1.00 95.94 95 ILE A N 1
ATOM 777 C CA . ILE A 1 95 ? -14.577 1.842 12.864 1.00 95.94 95 ILE A CA 1
ATOM 778 C C . ILE A 1 95 ? -15.915 1.638 13.586 1.00 95.94 95 ILE A C 1
ATOM 780 O O . ILE A 1 95 ? -16.673 2.583 13.767 1.00 95.94 95 ILE A O 1
ATOM 784 N N . THR A 1 96 ? -16.200 0.409 14.022 1.00 95.50 96 THR A N 1
ATOM 785 C CA . THR A 1 96 ? -17.441 0.082 14.743 1.00 95.50 96 THR A CA 1
ATOM 786 C C . THR A 1 96 ? -17.474 0.735 16.126 1.00 95.50 96 THR A C 1
ATOM 788 O O . THR A 1 96 ? -18.526 1.206 16.553 1.00 95.50 96 THR A O 1
ATOM 791 N N . ALA A 1 97 ? -16.332 0.781 16.819 1.00 95.06 97 ALA A N 1
ATOM 792 C CA . ALA A 1 97 ? -16.201 1.435 18.121 1.00 95.06 97 ALA A CA 1
ATOM 793 C C . ALA A 1 97 ? -16.283 2.971 18.026 1.00 95.06 97 ALA A C 1
ATOM 795 O O . ALA A 1 97 ? -16.821 3.619 18.922 1.00 95.06 97 ALA A O 1
ATOM 796 N N . GLU A 1 98 ? -15.781 3.552 16.933 1.00 91.88 98 GLU A N 1
ATOM 797 C CA . GLU A 1 98 ? -15.706 4.996 16.691 1.00 91.88 98 GLU A CA 1
ATOM 798 C C . GLU A 1 98 ? -16.357 5.360 15.333 1.00 91.88 98 GLU A C 1
ATOM 800 O O . GLU A 1 98 ? -15.654 5.766 14.400 1.00 91.88 98 GLU A O 1
ATOM 805 N N . PRO A 1 99 ? -17.693 5.228 15.187 1.00 90.06 99 PRO A N 1
ATOM 806 C CA . PRO A 1 99 ? -18.371 5.317 13.886 1.00 90.06 99 PRO A CA 1
ATOM 807 C C . PRO A 1 99 ? -18.526 6.747 13.357 1.00 90.06 99 PRO A C 1
ATOM 809 O O . PRO A 1 99 ? -18.764 6.951 12.167 1.00 90.06 99 PRO A O 1
ATOM 812 N N . ASN A 1 100 ? -18.408 7.746 14.231 1.00 93.38 100 ASN A N 1
ATOM 813 C CA . ASN A 1 100 ? -18.613 9.143 13.869 1.00 93.38 100 ASN A CA 1
ATOM 814 C C . ASN A 1 100 ? -17.391 9.712 13.145 1.00 93.38 100 ASN A C 1
ATOM 816 O O . ASN A 1 100 ? -16.252 9.451 13.529 1.00 93.38 100 ASN A O 1
ATOM 820 N N . MET A 1 101 ? -17.646 10.537 12.130 1.00 93.06 101 MET A N 1
ATOM 821 C CA . MET A 1 101 ? -16.599 11.271 11.424 1.00 93.06 101 MET A CA 1
ATOM 822 C C . MET A 1 101 ? -15.958 12.301 12.356 1.00 93.06 101 MET A C 1
ATOM 824 O O . MET A 1 101 ? -16.646 12.995 13.106 1.00 93.06 101 MET A O 1
ATOM 828 N N . GLU A 1 102 ? -14.638 12.398 12.295 1.00 89.94 102 GLU A N 1
ATOM 829 C CA . GLU A 1 102 ? -13.866 13.382 13.045 1.00 89.94 102 GLU A CA 1
ATOM 830 C C . GLU A 1 102 ? -13.774 14.694 12.256 1.00 89.94 102 GLU A C 1
ATOM 832 O O . GLU A 1 102 ? -13.742 14.658 11.024 1.00 89.94 102 GLU A O 1
ATOM 837 N N . PRO A 1 103 ? -13.726 15.859 12.923 1.00 87.81 103 PRO A N 1
ATOM 838 C CA . PRO A 1 103 ? -13.456 17.115 12.239 1.00 87.81 103 PRO A CA 1
ATOM 839 C C . PRO A 1 103 ? -12.051 17.075 11.627 1.00 87.81 103 PRO A C 1
ATOM 841 O O . PRO A 1 103 ? -11.072 16.769 12.309 1.00 87.81 103 PRO A O 1
ATOM 844 N N . GLU A 1 104 ? -11.967 17.373 10.336 1.00 81.75 104 GLU A N 1
ATOM 845 C CA . GLU A 1 104 ? -10.702 17.429 9.604 1.00 81.75 104 GLU A CA 1
ATOM 846 C C . GLU A 1 104 ? -9.942 18.703 9.986 1.00 81.75 104 GLU A C 1
ATOM 848 O O . GLU A 1 104 ? -10.529 19.779 10.142 1.00 81.75 104 GLU A O 1
ATOM 853 N N . GLY A 1 105 ? -8.636 18.574 10.199 1.00 69.19 105 GLY A N 1
ATOM 854 C CA . GLY A 1 105 ? -7.770 19.713 10.457 1.00 69.19 105 GLY A CA 1
ATOM 855 C C . GLY A 1 105 ? -7.373 20.397 9.152 1.00 69.19 105 GLY A C 1
ATOM 856 O O . GLY A 1 105 ? -7.445 19.824 8.067 1.00 69.19 105 GLY A O 1
ATOM 857 N N . THR A 1 106 ? -6.863 21.623 9.239 1.00 54.44 106 THR A N 1
ATOM 858 C CA . THR A 1 106 ? -6.039 22.183 8.165 1.00 54.44 106 THR A CA 1
ATOM 859 C C . THR A 1 106 ? -4.736 21.390 8.111 1.00 54.44 106 THR A C 1
ATOM 861 O O . THR A 1 106 ? -3.756 21.740 8.769 1.00 54.44 106 THR A O 1
ATOM 864 N N . ILE A 1 107 ? -4.708 20.292 7.352 1.00 54.62 107 ILE A N 1
ATOM 865 C CA . ILE A 1 107 ? -3.442 19.643 7.024 1.00 54.62 107 ILE A CA 1
ATOM 866 C C . ILE A 1 107 ? -2.670 20.629 6.147 1.00 54.62 107 ILE A C 1
ATOM 868 O O . ILE A 1 107 ? -2.940 20.783 4.956 1.00 54.62 107 ILE A O 1
ATOM 872 N N . THR A 1 108 ? -1.675 21.306 6.714 1.00 45.28 108 THR A N 1
ATOM 873 C CA . THR A 1 108 ? -0.584 21.822 5.895 1.00 45.28 108 THR A CA 1
ATOM 874 C C . THR A 1 108 ? 0.139 20.608 5.353 1.00 45.28 108 THR A C 1
ATOM 876 O O . THR A 1 108 ? 0.890 19.952 6.076 1.00 45.28 108 THR A O 1
ATOM 879 N N . HIS A 1 109 ? -0.118 20.285 4.088 1.00 47.16 109 HIS A N 1
ATOM 880 C CA . HIS A 1 109 ? 0.761 19.424 3.323 1.00 47.16 109 HIS A CA 1
ATOM 881 C C . HIS A 1 109 ? 2.115 20.124 3.283 1.00 47.16 109 HIS A C 1
ATOM 883 O O . HIS A 1 109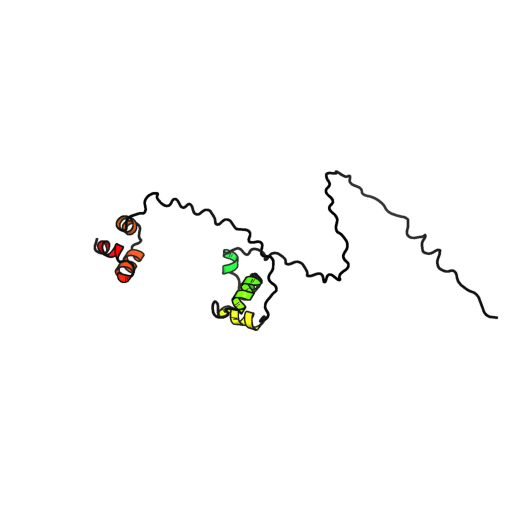 ? 2.391 20.942 2.407 1.00 47.16 109 HIS A O 1
ATOM 889 N N . THR A 1 110 ? 2.973 19.841 4.260 1.00 46.12 110 THR A N 1
ATOM 890 C CA . THR A 1 110 ? 4.398 19.968 4.023 1.00 46.12 110 THR A CA 1
ATOM 891 C C . THR A 1 110 ? 4.626 19.020 2.866 1.00 46.12 110 THR A C 1
ATOM 893 O O . THR A 1 110 ? 4.533 17.805 3.043 1.00 46.12 110 THR A O 1
ATOM 896 N N . ASN A 1 111 ? 4.800 19.569 1.663 1.00 48.62 111 ASN A N 1
ATOM 897 C CA . ASN A 1 111 ? 5.385 18.837 0.559 1.00 48.62 111 ASN A CA 1
ATOM 898 C C . ASN A 1 111 ? 6.735 18.377 1.096 1.00 48.62 111 ASN A C 1
ATOM 900 O O . ASN A 1 111 ? 7.717 19.113 1.037 1.00 48.62 111 ASN A O 1
ATOM 904 N N . GLN A 1 112 ? 6.765 17.203 1.726 1.00 48.88 112 GLN A N 1
ATOM 905 C CA . GLN A 1 112 ? 7.986 16.453 1.873 1.00 48.88 112 GLN A CA 1
ATOM 906 C C . GLN A 1 112 ? 8.416 16.281 0.436 1.00 48.88 112 GLN A C 1
ATOM 908 O O . GLN A 1 112 ? 7.784 15.550 -0.326 1.00 48.88 112 GLN A O 1
ATOM 913 N N . GLN A 1 113 ? 9.383 17.102 0.036 1.00 49.34 113 GLN A N 1
ATOM 914 C CA . GLN A 1 113 ? 10.046 16.952 -1.230 1.00 49.34 113 GLN A CA 1
ATOM 915 C C . GLN A 1 113 ? 10.479 15.497 -1.233 1.00 49.34 113 GLN A C 1
ATOM 917 O O . GLN A 1 113 ? 11.298 15.097 -0.401 1.00 49.34 113 GLN A O 1
ATOM 922 N N . LEU A 1 114 ? 9.816 14.694 -2.073 1.00 52.44 114 LEU A N 1
ATOM 923 C CA . LEU A 1 114 ? 10.238 13.330 -2.334 1.00 52.44 114 LEU A CA 1
ATOM 924 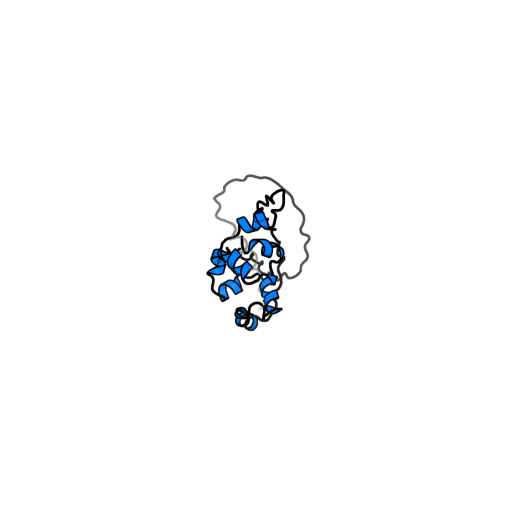C C . LEU A 1 114 ? 11.752 13.419 -2.530 1.00 52.44 114 LEU A C 1
ATOM 926 O O . LEU A 1 114 ? 12.185 14.353 -3.223 1.00 52.44 114 LEU A O 1
ATOM 930 N N . PRO A 1 115 ? 12.558 12.553 -1.883 1.00 52.12 115 PRO A N 1
ATOM 931 C CA . PRO A 1 115 ? 13.982 12.534 -2.171 1.00 52.12 115 PRO A CA 1
ATOM 932 C C . PRO A 1 115 ? 14.098 12.540 -3.687 1.00 52.12 115 PRO A C 1
ATOM 934 O O . PRO A 1 115 ? 13.381 11.781 -4.345 1.00 52.12 115 PRO A O 1
ATOM 937 N N . ALA A 1 116 ? 14.872 13.486 -4.225 1.00 56.09 116 ALA A N 1
ATOM 938 C CA . ALA A 1 116 ? 15.090 13.553 -5.655 1.00 56.09 116 ALA A CA 1
ATOM 939 C C . ALA A 1 116 ? 15.616 12.175 -6.041 1.00 56.09 116 ALA A C 1
ATOM 941 O O . ALA A 1 116 ? 16.732 11.805 -5.678 1.00 56.09 116 ALA A O 1
ATOM 942 N N . ILE A 1 117 ? 14.752 11.367 -6.653 1.00 52.97 117 ILE A N 1
ATOM 943 C CA . ILE A 1 117 ? 15.184 10.138 -7.281 1.00 52.97 117 ILE A CA 1
ATOM 944 C C . ILE A 1 117 ? 16.126 10.664 -8.341 1.00 52.97 117 ILE A C 1
ATOM 946 O O . ILE A 1 117 ? 15.712 11.499 -9.148 1.00 52.97 117 ILE A O 1
ATOM 950 N N . ASP A 1 118 ? 17.387 10.261 -8.260 1.00 49.88 118 ASP A N 1
ATOM 951 C CA . ASP A 1 118 ? 18.360 10.559 -9.289 1.00 49.88 118 ASP A CA 1
ATOM 952 C C . ASP A 1 118 ? 17.884 9.827 -10.544 1.00 49.88 118 ASP A C 1
ATOM 954 O O . ASP A 1 118 ? 18.203 8.669 -10.808 1.00 49.88 118 ASP A O 1
ATOM 958 N N . THR A 1 119 ? 16.958 10.461 -11.258 1.00 50.72 119 THR A N 1
ATOM 959 C CA . THR A 1 119 ? 16.527 10.062 -12.578 1.00 50.72 119 THR A CA 1
ATOM 960 C C . THR A 1 119 ? 17.596 10.569 -13.519 1.00 50.72 119 THR A C 1
ATOM 962 O O . THR A 1 119 ? 17.321 11.389 -14.395 1.00 50.72 119 THR A O 1
ATOM 965 N N . GLU A 1 120 ? 18.803 10.025 -13.404 1.00 55.28 120 GLU A N 1
ATOM 966 C CA . GLU A 1 120 ? 19.556 9.735 -14.611 1.00 55.28 120 GLU A CA 1
ATOM 967 C C . GLU A 1 120 ? 18.740 8.681 -15.371 1.00 55.28 120 GLU A C 1
ATOM 969 O O . GLU A 1 120 ? 19.029 7.486 -15.393 1.00 55.28 120 GLU A O 1
ATOM 974 N N . SER A 1 121 ? 17.620 9.130 -15.953 1.00 50.72 121 SER A N 1
ATOM 975 C CA . SER A 1 121 ? 17.045 8.461 -17.096 1.00 50.72 121 SER A CA 1
ATOM 976 C C . SER A 1 121 ? 18.197 8.427 -18.082 1.00 50.72 121 SER A C 1
ATOM 978 O O . SER A 1 121 ? 18.667 9.508 -18.451 1.00 50.72 121 SER A O 1
ATOM 980 N N . PRO A 1 122 ? 18.701 7.245 -18.474 1.00 57.03 122 PRO A N 1
ATOM 981 C CA . PRO A 1 122 ? 19.709 7.209 -19.511 1.00 57.03 122 PRO A CA 1
ATOM 982 C C . PRO A 1 122 ? 19.152 8.027 -20.678 1.00 57.03 122 PRO A C 1
ATOM 984 O O . PRO A 1 122 ? 17.987 7.858 -21.052 1.00 57.03 122 PRO A O 1
ATOM 987 N N . GLU A 1 123 ? 19.952 8.963 -21.197 1.00 62.53 123 GLU A N 1
ATOM 988 C CA . GLU A 1 123 ? 19.553 9.869 -22.289 1.00 62.53 123 GLU A CA 1
ATOM 989 C C . GLU A 1 123 ? 19.015 9.090 -23.505 1.00 62.53 123 GLU A C 1
ATOM 991 O O . GLU A 1 123 ? 18.306 9.627 -24.353 1.00 62.53 123 GLU A O 1
ATOM 996 N N . THR A 1 124 ? 19.309 7.788 -23.550 1.00 70.38 124 THR A N 1
ATOM 997 C CA . THR A 1 124 ? 18.741 6.800 -24.456 1.00 70.38 124 THR A CA 1
ATOM 998 C C . THR A 1 124 ? 17.990 5.699 -23.689 1.00 70.38 124 THR A C 1
ATOM 1000 O O . THR A 1 124 ? 18.569 5.014 -22.841 1.00 70.38 124 THR A O 1
ATOM 1003 N N . PRO A 1 125 ? 16.698 5.470 -23.988 1.00 79.38 125 PRO A N 1
ATOM 1004 C CA . PRO A 1 125 ? 15.985 4.296 -23.502 1.00 79.38 125 PRO A CA 1
ATOM 1005 C C . PRO A 1 125 ? 16.693 3.021 -23.972 1.00 79.38 125 PRO A C 1
ATOM 1007 O O . PRO A 1 125 ? 16.972 2.869 -25.161 1.00 79.38 125 PRO A O 1
ATOM 1010 N N . LYS A 1 126 ? 16.954 2.089 -23.052 1.00 85.75 126 LYS A N 1
ATOM 1011 C CA . LYS A 1 126 ? 17.495 0.769 -23.399 1.00 85.75 126 LYS A CA 1
ATOM 1012 C C . LYS A 1 126 ? 16.519 0.010 -24.298 1.00 85.75 126 LYS A C 1
ATOM 1014 O O . LYS A 1 126 ? 15.310 -0.009 -24.051 1.00 85.75 126 LYS A O 1
ATOM 1019 N N . THR A 1 127 ? 17.056 -0.668 -25.301 1.00 91.81 127 THR A N 1
ATOM 1020 C CA . THR A 1 127 ? 16.328 -1.623 -26.140 1.00 91.81 127 THR A CA 1
ATOM 1021 C C . THR A 1 127 ? 15.887 -2.849 -25.328 1.00 91.81 127 THR A C 1
ATOM 1023 O O . THR A 1 127 ? 16.481 -3.151 -24.287 1.00 91.81 127 THR A O 1
ATOM 1026 N N . PRO A 1 128 ? 14.880 -3.616 -25.791 1.00 92.81 128 PRO A N 1
ATOM 1027 C CA . PRO A 1 128 ? 14.498 -4.875 -25.150 1.00 92.81 128 PRO A CA 1
ATOM 1028 C C . PRO A 1 128 ? 15.669 -5.856 -24.986 1.00 92.81 128 PRO A C 1
ATOM 1030 O O . PRO A 1 128 ? 15.772 -6.523 -23.963 1.00 92.81 128 PRO A O 1
ATOM 1033 N N . GLU A 1 129 ? 16.612 -5.902 -25.931 1.00 93.56 129 GLU A N 1
ATOM 1034 C CA . GLU A 1 129 ? 17.798 -6.757 -25.797 1.00 93.56 129 GLU A CA 1
ATOM 1035 C C . GLU A 1 129 ? 18.715 -6.299 -24.650 1.00 93.56 129 GLU A C 1
ATOM 1037 O O . GLU A 1 129 ? 19.210 -7.114 -23.868 1.00 93.56 129 GLU A O 1
ATOM 1042 N N . GLU A 1 130 ? 18.935 -4.992 -24.522 1.00 93.00 130 GLU A N 1
ATOM 1043 C CA . GLU A 1 130 ? 19.741 -4.421 -23.440 1.00 93.00 130 GLU A CA 1
ATOM 1044 C C . GLU A 1 130 ? 19.070 -4.611 -22.081 1.00 93.00 130 GLU A C 1
ATOM 1046 O O . GLU A 1 130 ? 19.742 -4.946 -21.107 1.00 93.00 130 GLU A O 1
ATOM 1051 N N . TRP A 1 131 ? 17.745 -4.471 -22.011 1.00 93.75 131 TRP A N 1
ATOM 1052 C CA . TRP A 1 131 ? 16.980 -4.792 -20.810 1.00 93.75 131 TRP A CA 1
ATOM 1053 C C . TRP A 1 131 ? 17.069 -6.273 -20.450 1.00 93.75 131 TRP A C 1
ATOM 1055 O O . TRP A 1 131 ? 17.342 -6.595 -19.292 1.00 93.75 131 TRP A O 1
ATOM 1065 N N . TRP A 1 132 ? 16.925 -7.171 -21.429 1.00 94.81 132 TRP A N 1
ATOM 1066 C CA . TRP A 1 132 ? 16.999 -8.617 -21.216 1.00 94.81 132 TRP A CA 1
ATOM 1067 C C . TRP A 1 132 ? 18.314 -9.034 -20.551 1.00 94.81 132 TRP A C 1
ATOM 1069 O O . TRP A 1 132 ? 18.314 -9.833 -19.613 1.00 94.81 132 TRP A O 1
ATOM 1079 N N . LYS A 1 133 ? 19.434 -8.424 -20.963 1.00 94.00 133 LYS A N 1
ATOM 1080 C CA . LYS A 1 133 ? 20.766 -8.659 -20.376 1.00 94.00 133 LYS A CA 1
ATOM 1081 C C . LYS A 1 133 ? 20.874 -8.227 -18.908 1.00 94.00 133 LYS A C 1
ATOM 1083 O O . LYS A 1 133 ? 21.730 -8.744 -18.199 1.00 94.00 133 LYS A O 1
ATOM 1088 N N . THR A 1 134 ? 20.021 -7.312 -18.442 1.00 93.62 134 THR A N 1
ATOM 1089 C CA . THR A 1 134 ? 20.031 -6.815 -17.051 1.00 93.62 134 THR A CA 1
ATOM 1090 C C . THR A 1 134 ? 19.104 -7.572 -16.104 1.00 93.62 134 THR A C 1
ATOM 1092 O O . THR A 1 134 ? 19.190 -7.388 -14.892 1.00 93.62 134 THR A O 1
ATOM 1095 N N . PHE A 1 135 ? 18.197 -8.402 -16.623 1.00 94.81 135 PHE A N 1
ATOM 1096 C CA . PHE A 1 135 ? 17.249 -9.132 -15.786 1.00 94.81 135 PHE A CA 1
ATOM 1097 C C . PHE A 1 135 ? 17.909 -10.317 -15.078 1.00 94.81 135 PHE A C 1
ATOM 1099 O O . PHE A 1 135 ? 18.760 -11.004 -15.646 1.00 94.81 135 PHE A O 1
ATOM 1106 N N . SER A 1 136 ? 17.478 -10.577 -13.842 1.00 96.06 136 SER A N 1
ATOM 1107 C CA . SER A 1 136 ? 17.833 -11.796 -13.114 1.00 96.06 136 SER A CA 1
ATOM 1108 C C . SER A 1 136 ? 17.241 -13.035 -13.792 1.00 96.06 136 SER A C 1
ATOM 1110 O O . SER A 1 136 ? 16.225 -12.952 -14.487 1.00 96.06 136 SER A O 1
ATOM 1112 N N . GLU A 1 137 ? 17.839 -14.203 -13.555 1.00 95.38 137 GLU A N 1
ATOM 1113 C CA . GLU A 1 137 ? 17.333 -15.466 -14.110 1.00 95.38 137 GLU A CA 1
ATOM 1114 C C . GLU A 1 137 ? 15.932 -15.825 -13.600 1.00 95.38 137 GLU A C 1
ATOM 1116 O O . GLU A 1 137 ? 15.120 -16.341 -14.368 1.00 95.38 137 GLU A O 1
ATOM 1121 N N . ASP A 1 138 ? 15.595 -15.470 -12.356 1.00 95.62 138 ASP A N 1
ATOM 1122 C CA . ASP A 1 138 ? 14.241 -15.650 -11.814 1.00 95.62 138 ASP A CA 1
ATOM 1123 C C . ASP A 1 138 ? 13.210 -14.863 -12.629 1.00 95.62 138 ASP A C 1
ATOM 1125 O O . ASP A 1 138 ? 12.169 -15.392 -13.025 1.00 95.62 138 ASP A O 1
ATOM 1129 N N . ARG A 1 139 ? 13.527 -13.603 -12.957 1.00 96.12 139 ARG A N 1
ATOM 1130 C CA . ARG A 1 139 ? 12.657 -12.759 -13.777 1.00 96.12 139 ARG A CA 1
ATOM 1131 C C . ARG A 1 139 ? 12.544 -13.300 -15.197 1.00 96.12 139 ARG A C 1
ATOM 1133 O O . ARG A 1 139 ? 11.436 -13.381 -15.716 1.00 96.12 139 ARG A O 1
ATOM 1140 N N . LYS A 1 140 ? 13.656 -13.703 -15.818 1.00 96.06 140 LYS A N 1
ATOM 1141 C CA . LYS A 1 140 ? 13.627 -14.318 -17.155 1.00 96.06 140 LYS A CA 1
ATOM 1142 C C . LYS A 1 140 ? 12.780 -15.587 -17.159 1.00 96.06 140 LYS A C 1
ATOM 1144 O O . LYS A 1 140 ? 11.990 -15.785 -18.074 1.00 96.06 140 LYS A O 1
ATOM 1149 N N . THR A 1 141 ? 12.889 -16.414 -16.121 1.00 97.00 141 THR A N 1
ATOM 1150 C CA . THR A 1 141 ? 12.084 -17.632 -15.958 1.00 97.00 141 THR A CA 1
ATOM 1151 C C . THR A 1 141 ? 10.597 -17.311 -15.870 1.00 97.00 141 THR A C 1
ATOM 1153 O O . THR A 1 141 ? 9.811 -17.910 -16.601 1.00 97.00 141 THR A O 1
ATOM 1156 N N . TYR A 1 142 ? 10.216 -16.323 -15.058 1.00 96.62 142 TYR A N 1
ATOM 1157 C CA . TYR A 1 142 ? 8.835 -15.848 -14.984 1.00 96.62 142 TYR A CA 1
ATOM 1158 C C . TYR A 1 142 ? 8.324 -15.346 -16.343 1.00 96.62 142 TYR A C 1
ATOM 1160 O O . TYR A 1 142 ? 7.241 -15.718 -16.782 1.00 96.62 142 TYR A O 1
ATOM 1168 N N . MET A 1 143 ? 9.131 -14.558 -17.057 1.00 96.94 143 MET A N 1
ATOM 1169 C CA . MET A 1 143 ? 8.764 -14.032 -18.375 1.00 96.94 143 MET A CA 1
ATOM 1170 C C . MET A 1 143 ? 8.592 -15.143 -19.423 1.00 96.94 143 MET A C 1
ATOM 1172 O O . MET A 1 143 ? 7.672 -15.062 -20.231 1.00 96.94 143 MET A O 1
ATOM 1176 N N . ARG A 1 144 ? 9.405 -16.211 -19.375 1.00 96.12 144 ARG A N 1
ATOM 1177 C CA . ARG A 1 144 ? 9.220 -17.402 -20.22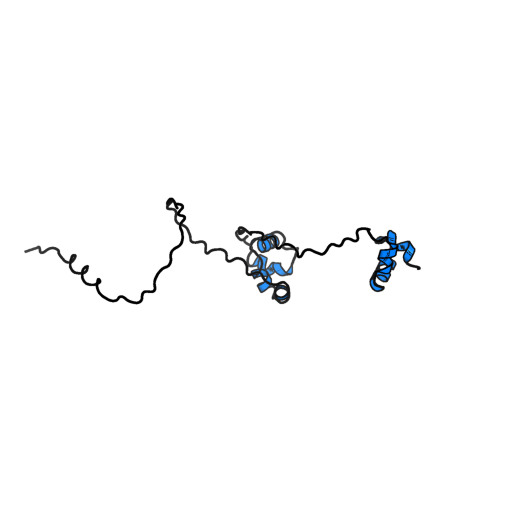9 1.00 96.12 144 ARG A CA 1
ATOM 1178 C C . ARG A 1 144 ? 7.920 -18.155 -19.922 1.00 96.12 144 ARG A C 1
ATOM 1180 O O . ARG A 1 144 ? 7.340 -18.737 -20.831 1.00 96.12 144 ARG A O 1
ATOM 1187 N N . GLN A 1 145 ? 7.481 -18.169 -18.661 1.00 96.81 145 GLN A N 1
ATOM 1188 C CA . GLN A 1 145 ? 6.224 -18.808 -18.244 1.00 96.81 145 GLN A CA 1
ATOM 1189 C C . GLN A 1 145 ? 4.985 -17.982 -18.613 1.00 96.81 145 GLN A C 1
ATOM 1191 O O . GLN A 1 145 ? 3.912 -18.558 -18.769 1.00 96.81 145 GLN A O 1
ATOM 1196 N N . HIS A 1 146 ? 5.149 -16.667 -18.775 1.00 96.44 146 HIS A N 1
ATOM 1197 C CA . HIS A 1 146 ? 4.078 -15.724 -19.094 1.00 96.44 146 HIS A CA 1
ATOM 1198 C C . HIS A 1 146 ? 4.401 -14.846 -20.320 1.00 96.44 146 HIS A C 1
ATOM 1200 O O . HIS A 1 146 ? 4.493 -13.616 -20.202 1.00 96.44 146 HIS A O 1
ATOM 1206 N N . PRO A 1 147 ? 4.608 -15.442 -21.510 1.00 95.50 147 PRO A N 1
ATOM 1207 C CA . PRO A 1 147 ? 4.957 -14.705 -22.728 1.00 95.50 147 PRO A CA 1
ATOM 1208 C C . PRO A 1 147 ? 3.914 -13.646 -23.119 1.00 95.50 147 PRO A C 1
ATOM 1210 O O . PRO A 1 147 ? 4.263 -12.637 -23.728 1.00 95.50 147 PRO A O 1
ATOM 1213 N N . GLU A 1 148 ? 2.645 -13.847 -22.755 1.00 96.25 148 GLU A N 1
ATOM 1214 C CA . GLU A 1 148 ? 1.525 -12.949 -23.047 1.00 96.25 148 GLU A CA 1
ATOM 1215 C C . GLU A 1 148 ? 1.685 -11.547 -22.448 1.00 96.25 148 GLU A C 1
ATOM 1217 O O . GLU A 1 148 ? 1.134 -10.587 -22.987 1.00 96.25 148 GLU A O 1
ATOM 1222 N N . TYR A 1 149 ? 2.451 -11.414 -21.362 1.00 95.88 149 TYR A N 1
ATOM 1223 C CA . TYR A 1 149 ? 2.695 -10.130 -20.705 1.00 95.88 149 TYR A CA 1
ATOM 1224 C C . TYR A 1 149 ? 3.954 -9.421 -21.211 1.00 95.88 149 TYR A C 1
ATOM 1226 O O . TYR A 1 149 ? 4.135 -8.243 -20.912 1.00 95.88 149 TYR A O 1
ATOM 1234 N N . TYR A 1 150 ? 4.814 -10.116 -21.964 1.00 94.88 150 TYR A N 1
ATOM 1235 C CA . TYR A 1 150 ? 6.133 -9.623 -22.375 1.00 94.88 150 TYR A CA 1
ATOM 1236 C C . TYR A 1 150 ? 6.449 -9.932 -23.851 1.00 94.88 150 TYR A C 1
ATOM 1238 O O . TYR A 1 150 ? 7.509 -10.503 -24.146 1.00 94.88 150 TYR A O 1
ATOM 1246 N N . PRO A 1 151 ? 5.553 -9.589 -24.798 1.00 94.88 151 PRO A N 1
ATOM 1247 C CA . PRO A 1 151 ? 5.696 -9.957 -26.209 1.00 94.88 151 PRO A CA 1
ATOM 1248 C C . PRO A 1 151 ? 7.001 -9.448 -26.843 1.00 94.88 151 PRO A C 1
ATOM 1250 O O . PRO A 1 151 ? 7.575 -10.110 -27.706 1.00 94.88 151 PRO A O 1
ATOM 1253 N N . GLU A 1 152 ? 7.513 -8.304 -26.393 1.00 95.31 152 GLU A N 1
ATOM 1254 C CA . GLU A 1 152 ? 8.756 -7.694 -26.863 1.00 95.31 152 GLU A CA 1
ATOM 1255 C C . GLU A 1 152 ? 10.021 -8.466 -26.457 1.00 95.31 152 GLU A C 1
ATOM 1257 O O . GLU A 1 152 ? 11.076 -8.267 -27.062 1.00 95.31 152 GLU A O 1
ATOM 1262 N N . PHE A 1 153 ? 9.925 -9.364 -25.469 1.00 95.56 153 PHE A N 1
ATOM 1263 C CA . PHE A 1 153 ? 11.054 -10.161 -24.985 1.00 95.56 153 PHE A CA 1
ATOM 1264 C C . PHE A 1 153 ? 11.057 -11.612 -25.480 1.00 95.56 153 PHE A C 1
ATOM 1266 O O . PHE A 1 153 ? 12.087 -12.279 -25.375 1.00 95.56 153 PHE A O 1
ATOM 1273 N N . VAL A 1 154 ? 9.956 -12.082 -26.077 1.00 95.38 154 VAL A N 1
ATOM 1274 C CA . VAL A 1 154 ? 9.826 -13.443 -26.631 1.00 95.38 154 VAL A CA 1
ATOM 1275 C C . VAL A 1 154 ? 10.997 -13.835 -27.552 1.00 95.38 154 VAL A C 1
ATOM 1277 O O . VAL A 1 154 ? 11.512 -14.942 -27.392 1.00 95.38 154 VAL A O 1
ATOM 1280 N N . PRO A 1 155 ? 11.523 -12.962 -28.444 1.00 95.56 155 PRO A N 1
ATOM 1281 C CA . PRO A 1 155 ? 12.672 -13.302 -29.296 1.00 95.56 155 PRO A CA 1
ATOM 1282 C C . PRO A 1 155 ? 13.988 -13.612 -28.556 1.00 95.56 155 PRO A C 1
ATOM 1284 O O . PRO A 1 155 ? 14.961 -14.016 -29.196 1.00 95.56 155 PRO A O 1
ATOM 1287 N N . PHE A 1 156 ? 14.064 -13.380 -27.241 1.00 94.19 156 PHE A N 1
ATOM 1288 C CA . PHE A 1 156 ? 15.256 -13.624 -26.422 1.00 94.19 156 PHE A CA 1
ATOM 1289 C C . PHE A 1 156 ? 15.118 -14.817 -25.467 1.00 94.19 156 PHE A C 1
ATOM 1291 O O . PHE A 1 156 ? 16.059 -15.103 -24.731 1.00 94.19 156 PHE A O 1
ATOM 1298 N N . PHE A 1 157 ? 13.975 -15.509 -25.445 1.00 93.19 157 PHE A N 1
ATOM 1299 C CA . PHE A 1 157 ? 13.718 -16.579 -24.472 1.00 93.19 157 PHE A CA 1
ATOM 1300 C C . PHE A 1 157 ? 14.600 -17.816 -24.671 1.00 93.19 157 PHE A C 1
ATOM 1302 O O . PHE A 1 157 ? 14.942 -18.462 -23.676 1.00 93.19 157 PHE A O 1
ATOM 1309 N N . ASP A 1 158 ? 15.014 -18.061 -25.917 1.00 80.88 158 ASP A N 1
ATOM 1310 C CA . ASP A 1 158 ? 15.809 -19.218 -26.352 1.00 80.88 158 ASP A CA 1
ATOM 1311 C C . ASP A 1 158 ? 17.280 -18.872 -26.673 1.00 80.88 158 ASP A C 1
ATOM 1313 O O . ASP A 1 158 ? 17.993 -19.694 -27.252 1.00 80.88 158 ASP A O 1
ATOM 1317 N N . LYS A 1 159 ? 17.724 -17.646 -26.359 1.00 69.00 159 LYS A N 1
ATOM 1318 C CA . LYS A 1 159 ? 19.103 -17.178 -26.588 1.00 69.00 159 LYS A CA 1
ATOM 1319 C C . LYS A 1 159 ? 20.017 -17.401 -25.388 1.00 69.00 159 LYS A C 1
ATOM 1321 O O . LYS A 1 159 ? 19.524 -17.319 -24.241 1.00 69.00 159 LYS A O 1
#

pLDDT: mean 70.05, std 24.37, range [28.22, 97.06]

Secondary structure (DSSP, 8-state):
--------SSSTTSSS----------------------------------PPPP---HHHHHHS-HHHHHHHS-HHHHHHHHH-TTSSGGGHHHHHHS-SPPPPP-----------------SSPPPHHHHHHHS-HHHHHHHHH-GGG-TTTGGGTT-

Radius of gyration: 35.29 Å; chains: 1; bounding box: 55×72×100 Å

Sequence (159 aa):
MLKLYKRYNTVLLLVLLLGTIIACNVAKDKTDTSNNSQTANGNEIKVAGTQPAKQVDYEDFKNMSLEERWRSFSPERRNYLRQNPDIYPYYKPFITAEPNMEPEGTITHTNQQLPAIDTESPETPKTPEEWWKTFSEDRKTYMRQHPEYYPEFVPFFDK

Foldseek 3Di:
DDDDDDDDDPDPVPPPPDDDDDDDDDDDDDDDDDDDDDDDDDDDPPPPDDDDQDPQDPVRLVVDDPVVVLVSDALVVNQVCLVVVPVDVVCVVVCVVVVDRDDHDPPPPPCPPDPPPPPPVPPDDDALVRVVVVDDPVVLVVCVVPVVVPVSNVVPNVD